Protein AF-A0A9E3DB53-F1 (afdb_monomer)

Foldseek 3Di:
DDWAQDPVRDTDDWDFPDKDQDPVDNWIKTWTWDQPPVPGIDIFIDTPVRHGDPDPVVRVVVVVVVVVVVVVPD

Nearest PDB structures (foldseek):
  7og2-assembly1_B  TM=7.125E-01  e=4.691E+00  Pseudoalteromonas luteoviolacea DSM 6061
  7k7h-assembly1_B  TM=3.419E-01  e=3.128E+00  Salmonella enterica subsp. enterica serovar Typhi str. CT18

Solvent-accessible surface area (backbone atoms only — not comparable to full-atom values): 4454 Å² total; per-residue (Å²): 116,47,72,39,72,46,100,84,73,48,70,45,76,26,35,72,78,46,72,51,68,49,92,93,41,103,50,43,36,32,36,29,38,31,81,38,90,92,81,43,78,44,78,50,39,20,36,84,86,59,46,69,57,88,50,64,68,60,39,48,51,54,51,52,53,50,51,55,58,62,60,71,79,114

Mean predicted aligned error: 6.24 Å

Sequence (74 aa):
MLYIATKEGETLPFDVVGILEEADSAASYAVLHRESGDAGDEFIVTNLNGELLENERLAREIVDEFLASAEEEQ

Radius of gyration: 12.56 Å; Cα contacts (8 Å, |Δi|>4): 113; chains: 1; bounding box: 32×23×37 Å

pLDDT: mean 81.69, std 9.03, range [43.88, 90.56]

Secondary structure (DSSP, 8-state):
-EEEEPTTSPEEEEEEEEEEE-SSSS-EEEEEEEEETTTEEEEEEEETTSPBPS-HHHHHHHHHHHHHHHHTT-

Structure (mmCIF, N/CA/C/O backbone):
data_AF-A0A9E3DB53-F1
#
_entry.id   AF-A0A9E3DB53-F1
#
loop_
_atom_site.group_PDB
_atom_site.id
_atom_site.type_symbol
_atom_site.label_atom_id
_atom_site.label_alt_id
_atom_site.label_comp_id
_atom_site.label_asym_id
_atom_site.label_entity_id
_atom_site.label_seq_id
_atom_site.pdbx_PDB_ins_code
_atom_site.Cartn_x
_atom_site.Cartn_y
_atom_site.Cartn_z
_atom_site.occupancy
_atom_site.B_iso_or_equiv
_atom_site.auth_seq_id
_atom_site.auth_comp_id
_atom_site.auth_asym_id
_atom_site.auth_atom_id
_atom_site.pdbx_PDB_model_num
ATOM 1 N N . MET A 1 1 ? 3.841 -9.790 -3.785 1.00 71.44 1 MET A N 1
ATOM 2 C CA . MET A 1 1 ? 3.823 -9.463 -5.220 1.00 71.44 1 MET A CA 1
ATOM 3 C C . MET A 1 1 ? 2.412 -9.422 -5.807 1.00 71.44 1 MET A C 1
ATOM 5 O O . MET A 1 1 ? 1.725 -10.439 -5.861 1.00 71.44 1 MET A O 1
ATOM 9 N N . LEU A 1 2 ? 2.001 -8.227 -6.225 1.00 83.94 2 LEU A N 1
ATOM 10 C CA . LEU A 1 2 ? 0.736 -7.857 -6.861 1.00 83.94 2 LEU A CA 1
ATOM 11 C C . LEU A 1 2 ? 1.061 -7.262 -8.244 1.00 83.94 2 LEU A C 1
ATOM 13 O O . LEU A 1 2 ? 2.088 -6.606 -8.397 1.00 83.94 2 LEU A O 1
ATOM 17 N N . TYR A 1 3 ? 0.226 -7.510 -9.254 1.00 85.62 3 TYR A N 1
ATOM 18 C CA . TYR A 1 3 ? 0.456 -7.007 -10.615 1.00 85.62 3 TYR A CA 1
ATOM 19 C C . TYR A 1 3 ? -0.533 -5.891 -10.925 1.00 85.62 3 TYR A C 1
ATOM 21 O O . TYR A 1 3 ? -1.739 -6.134 -10.950 1.00 85.62 3 TYR A O 1
ATOM 29 N N . ILE A 1 4 ? -0.022 -4.688 -11.177 1.00 85.50 4 ILE A N 1
ATOM 30 C CA . ILE A 1 4 ? -0.844 -3.50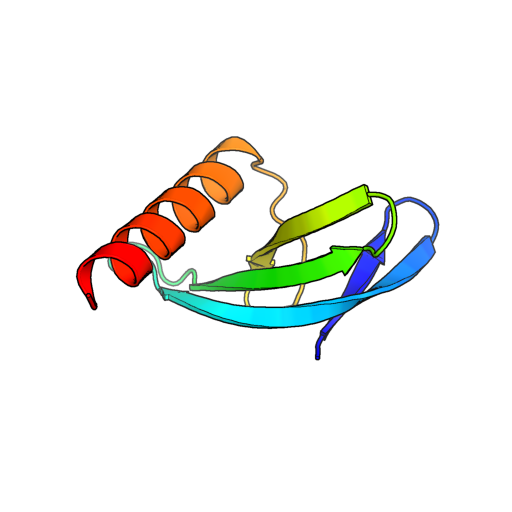9 -11.456 1.00 85.50 4 ILE A CA 1
ATOM 31 C C . ILE A 1 4 ? -0.819 -3.217 -12.949 1.00 85.50 4 ILE A C 1
ATOM 33 O O . ILE A 1 4 ? 0.250 -3.067 -13.540 1.00 85.50 4 ILE A O 1
ATOM 37 N N . ALA A 1 5 ? -2.005 -3.143 -13.553 1.00 82.56 5 ALA A N 1
ATOM 38 C CA . ALA A 1 5 ? -2.163 -2.741 -14.942 1.00 82.56 5 ALA A CA 1
ATOM 39 C C . ALA A 1 5 ? -2.048 -1.216 -15.059 1.00 82.56 5 ALA A C 1
ATOM 41 O O . ALA A 1 5 ? -2.831 -0.471 -14.465 1.00 82.56 5 ALA A O 1
ATOM 42 N N . THR A 1 6 ? -1.076 -0.746 -15.833 1.00 77.19 6 THR A N 1
ATOM 43 C CA . THR A 1 6 ? -0.935 0.671 -16.166 1.00 77.19 6 THR A CA 1
ATOM 44 C C . THR A 1 6 ? -1.927 1.067 -17.255 1.00 77.19 6 THR A C 1
ATOM 46 O O . THR A 1 6 ? -2.493 0.231 -17.965 1.00 77.19 6 THR A O 1
ATOM 49 N N . LYS A 1 7 ? -2.102 2.380 -17.448 1.00 72.75 7 LYS A N 1
ATOM 50 C CA . LYS A 1 7 ? -2.910 2.933 -18.550 1.00 72.75 7 LYS A CA 1
ATOM 51 C C . LYS A 1 7 ? -2.387 2.543 -19.940 1.00 72.75 7 LYS A C 1
ATOM 53 O O . LYS A 1 7 ? -3.119 2.671 -20.916 1.00 72.75 7 LYS A O 1
ATOM 58 N N . GLU A 1 8 ? -1.152 2.059 -20.022 1.00 75.56 8 GLU A N 1
ATOM 59 C CA . GLU A 1 8 ? -0.496 1.617 -21.256 1.00 75.56 8 GLU A CA 1
ATOM 60 C C . GLU A 1 8 ? -0.748 0.126 -21.551 1.00 75.56 8 GLU A C 1
ATOM 62 O O . GLU A 1 8 ? -0.358 -0.374 -22.603 1.00 75.56 8 GLU A O 1
ATOM 67 N N . GLY A 1 9 ? -1.468 -0.579 -20.666 1.00 76.56 9 GLY A N 1
ATOM 68 C CA . GLY A 1 9 ? -1.781 -2.004 -20.811 1.00 76.56 9 GLY A CA 1
ATOM 69 C C . GLY A 1 9 ? -0.654 -2.929 -20.351 1.00 76.56 9 GLY A C 1
ATOM 70 O O . GLY A 1 9 ? -0.748 -4.144 -20.520 1.00 76.56 9 GLY A O 1
ATOM 71 N N . GLU A 1 10 ? 0.396 -2.370 -19.756 1.00 81.94 10 GLU A N 1
ATOM 72 C CA . GLU A 1 10 ? 1.494 -3.126 -19.171 1.00 81.94 10 GLU A CA 1
ATOM 73 C C . GLU A 1 10 ? 1.162 -3.491 -17.725 1.00 81.94 10 GLU A C 1
ATOM 75 O O . GLU A 1 10 ? 0.644 -2.677 -16.964 1.00 81.94 10 GLU A O 1
ATOM 80 N N . THR A 1 11 ? 1.462 -4.726 -17.329 1.00 85.31 11 THR A N 1
ATOM 81 C CA . THR A 1 11 ? 1.340 -5.159 -15.934 1.00 85.31 11 THR A CA 1
ATOM 82 C C . THR A 1 11 ? 2.697 -5.109 -15.267 1.00 85.31 11 THR A C 1
ATOM 84 O O . THR A 1 11 ? 3.606 -5.850 -15.647 1.00 85.31 11 THR A O 1
ATOM 87 N N . LEU A 1 12 ? 2.817 -4.268 -14.251 1.00 86.06 12 LEU A N 1
ATOM 88 C CA . LEU A 1 12 ? 4.050 -4.095 -13.501 1.00 86.06 12 LEU A CA 1
ATOM 89 C C . LEU A 1 12 ? 3.953 -4.846 -12.167 1.00 86.06 12 LEU A C 1
ATOM 91 O O . LEU A 1 12 ? 2.916 -4.760 -11.502 1.00 86.06 12 LEU A O 1
ATOM 95 N N . PRO A 1 13 ? 4.994 -5.600 -11.776 1.00 88.31 13 PRO A N 1
ATOM 96 C CA . PRO A 1 13 ? 5.037 -6.246 -10.475 1.00 88.31 13 PRO A CA 1
ATOM 97 C C . PRO A 1 13 ? 5.362 -5.218 -9.387 1.00 88.31 13 PRO A C 1
ATOM 99 O O . PRO A 1 13 ? 6.311 -4.445 -9.515 1.00 88.31 13 PRO A O 1
ATOM 102 N N . PHE A 1 14 ? 4.587 -5.250 -8.311 1.00 90.06 14 PHE A N 1
ATOM 103 C CA . PHE A 1 14 ? 4.802 -4.473 -7.097 1.00 90.06 14 PHE A CA 1
ATOM 104 C C . PHE A 1 14 ? 4.752 -5.388 -5.877 1.00 90.06 14 PHE A C 1
ATOM 106 O O . PHE A 1 14 ? 4.024 -6.386 -5.861 1.00 90.06 14 PHE A O 1
ATOM 113 N N . ASP A 1 15 ? 5.472 -5.033 -4.826 1.00 90.06 15 ASP A N 1
ATOM 114 C CA . ASP A 1 15 ? 5.397 -5.707 -3.541 1.00 90.06 15 ASP A CA 1
ATOM 115 C C . ASP A 1 15 ? 4.576 -4.909 -2.538 1.00 90.06 15 ASP A C 1
ATOM 117 O O . ASP A 1 15 ? 4.679 -3.694 -2.433 1.00 90.06 15 ASP A O 1
ATOM 121 N N . VAL A 1 16 ? 3.700 -5.617 -1.825 1.00 90.25 16 VAL A N 1
ATOM 122 C CA . VAL A 1 16 ? 2.862 -5.019 -0.784 1.00 90.25 16 VAL A CA 1
ATOM 123 C C . VAL A 1 16 ? 3.742 -4.841 0.438 1.00 90.25 16 VAL A C 1
ATOM 125 O O . VAL A 1 16 ? 4.176 -5.830 1.028 1.00 90.25 16 VAL A O 1
ATOM 128 N N . VAL A 1 17 ? 4.002 -3.589 0.794 1.00 89.19 17 VAL A N 1
ATOM 129 C CA . VAL A 1 17 ? 4.816 -3.231 1.963 1.00 89.19 17 VAL A CA 1
ATOM 130 C C . VAL A 1 17 ? 3.957 -2.903 3.176 1.00 89.19 17 VAL A C 1
ATOM 132 O O . VAL A 1 17 ? 4.417 -3.050 4.303 1.00 89.19 17 VAL A O 1
ATOM 135 N N . GLY A 1 18 ? 2.693 -2.536 2.962 1.00 86.94 18 GLY A N 1
ATOM 136 C CA . GLY A 1 18 ? 1.764 -2.231 4.041 1.00 86.94 18 GLY A CA 1
ATOM 137 C C . GLY A 1 18 ? 0.317 -2.213 3.578 1.00 86.94 18 GLY A C 1
ATOM 138 O O . GLY A 1 18 ? 0.028 -2.110 2.386 1.00 86.94 18 GLY A O 1
ATOM 139 N N . ILE A 1 19 ? -0.599 -2.319 4.535 1.00 87.94 19 ILE A N 1
ATOM 140 C CA . ILE A 1 19 ? -2.029 -2.100 4.324 1.00 87.94 19 ILE A CA 1
ATOM 141 C C . ILE A 1 19 ? -2.492 -1.143 5.416 1.00 87.94 19 ILE A C 1
ATOM 143 O O . ILE A 1 19 ? -2.276 -1.414 6.595 1.00 87.94 19 ILE A O 1
ATOM 147 N N . LEU A 1 20 ? -3.110 -0.037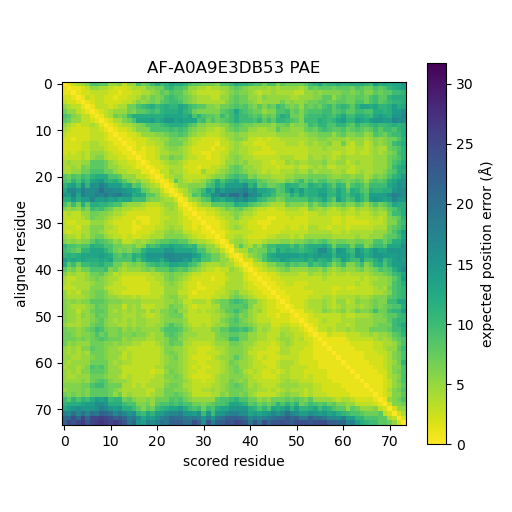 5.014 1.00 84.94 20 LEU A N 1
ATOM 148 C CA . LEU A 1 20 ? -3.798 0.884 5.902 1.00 84.94 20 LEU A CA 1
ATOM 149 C C . LEU A 1 20 ? -5.298 0.626 5.849 1.00 84.94 20 LEU A C 1
ATOM 151 O O . LEU A 1 20 ? -5.893 0.505 4.778 1.00 84.94 20 LEU A O 1
ATOM 155 N N . GLU A 1 21 ? -5.914 0.567 7.018 1.00 82.00 21 GLU A N 1
ATOM 156 C CA . GLU A 1 21 ? -7.359 0.468 7.173 1.00 82.00 21 GLU A CA 1
ATOM 157 C C . GLU A 1 21 ? -7.872 1.825 7.660 1.00 82.00 21 GLU A C 1
ATOM 159 O O . GLU A 1 21 ? -7.422 2.316 8.696 1.00 82.00 21 GLU A O 1
ATOM 164 N N . GLU A 1 22 ? -8.799 2.453 6.929 1.00 77.19 22 GLU A N 1
ATOM 165 C CA . GLU A 1 22 ? -9.479 3.634 7.464 1.00 77.19 22 GLU A CA 1
ATOM 166 C C . GLU A 1 22 ? -10.378 3.192 8.626 1.00 77.19 22 GLU A C 1
ATOM 168 O O . GLU A 1 22 ? -11.231 2.322 8.484 1.00 77.19 22 GLU A O 1
ATOM 173 N N . ALA A 1 23 ? -10.217 3.797 9.802 1.00 68.88 23 ALA A N 1
ATOM 174 C CA . ALA A 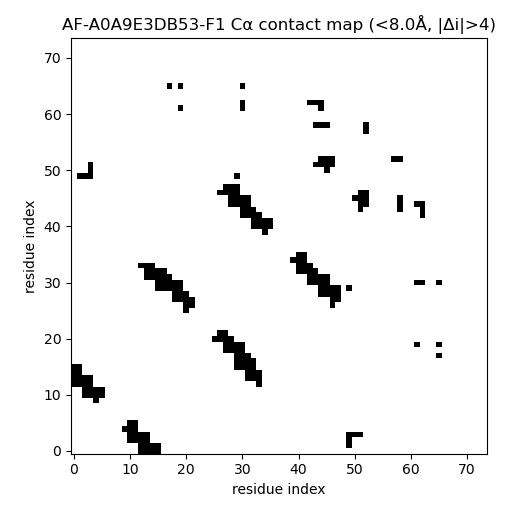1 23 ? -11.085 3.488 10.940 1.00 68.88 23 ALA A CA 1
ATOM 175 C C . ALA A 1 23 ? -12.520 4.022 10.743 1.00 68.88 23 ALA A C 1
ATOM 177 O O . ALA A 1 23 ? -13.480 3.437 11.248 1.00 68.88 23 ALA A O 1
ATOM 178 N N . ASP A 1 24 ? -12.664 5.124 9.999 1.00 65.56 24 ASP A N 1
ATOM 179 C CA . ASP A 1 24 ? -13.936 5.820 9.751 1.00 65.56 24 ASP A CA 1
ATOM 180 C C . ASP A 1 24 ? -14.651 5.363 8.469 1.00 65.56 24 ASP A C 1
ATOM 182 O O . ASP A 1 24 ? -15.836 5.645 8.270 1.00 65.56 24 ASP A O 1
ATOM 186 N N . SER A 1 25 ? -13.962 4.621 7.605 1.00 63.31 25 SER A N 1
ATOM 187 C CA . SER A 1 25 ? -14.481 4.156 6.324 1.00 63.31 25 SER A CA 1
ATOM 188 C C . SER A 1 25 ? -14.183 2.672 6.186 1.00 63.31 25 SER A C 1
ATOM 190 O O . SER A 1 25 ? -13.087 2.237 6.493 1.00 63.31 25 SER A O 1
ATOM 192 N N . ALA A 1 26 ? -15.106 1.861 5.667 1.00 71.12 26 ALA A N 1
ATOM 193 C CA . ALA A 1 26 ? -14.833 0.440 5.388 1.00 71.12 26 ALA A CA 1
ATOM 194 C C . ALA A 1 26 ? -13.859 0.235 4.199 1.00 71.12 26 ALA A C 1
ATOM 196 O O . ALA A 1 26 ? -13.914 -0.783 3.506 1.00 71.12 26 ALA A O 1
ATOM 197 N N . ALA A 1 27 ? -13.027 1.237 3.918 1.00 79.62 27 ALA A N 1
ATOM 198 C CA . ALA A 1 27 ? -12.026 1.252 2.880 1.00 79.62 27 ALA A CA 1
ATOM 199 C C . ALA A 1 27 ? -10.678 0.852 3.481 1.00 79.62 27 ALA A C 1
ATOM 201 O O . ALA A 1 27 ? -10.243 1.384 4.50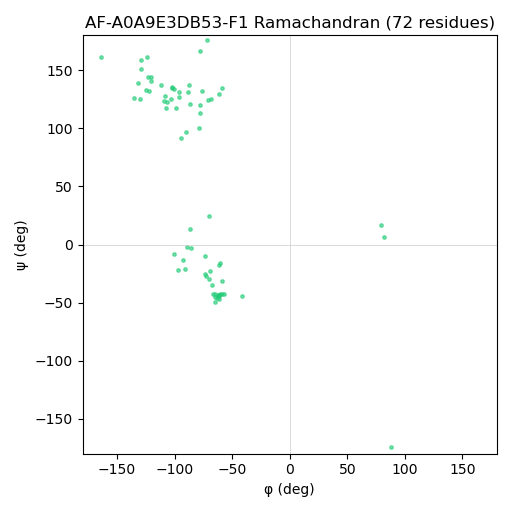1 1.00 79.62 27 ALA A O 1
ATOM 202 N N . SER A 1 28 ? -10.004 -0.077 2.814 1.00 87.31 28 SER A N 1
ATOM 203 C CA . SER A 1 28 ? -8.620 -0.409 3.121 1.00 87.31 28 SER A CA 1
ATOM 204 C C . SER A 1 28 ? -7.776 -0.224 1.870 1.00 87.31 28 SER A C 1
ATOM 206 O O . SER A 1 28 ? -8.209 -0.509 0.744 1.00 87.31 28 SER A O 1
ATOM 208 N N . TYR A 1 29 ? -6.558 0.245 2.088 1.00 89.06 29 TYR A N 1
ATOM 209 C CA . TYR A 1 29 ? -5.621 0.621 1.050 1.00 89.06 29 TYR A CA 1
ATOM 210 C C . TYR A 1 29 ? -4.320 -0.138 1.235 1.00 89.06 29 TYR A C 1
ATOM 212 O O . TYR A 1 29 ? -3.777 -0.205 2.330 1.00 89.06 29 TYR A O 1
ATOM 220 N N . ALA A 1 30 ? -3.810 -0.710 0.156 1.00 90.31 30 ALA A N 1
ATOM 221 C CA . ALA A 1 30 ? -2.519 -1.366 0.128 1.00 90.31 30 ALA A CA 1
ATOM 222 C C . ALA A 1 30 ? -1.466 -0.390 -0.397 1.00 90.31 30 ALA A C 1
ATOM 224 O O . ALA A 1 30 ? -1.621 0.180 -1.481 1.00 90.31 30 ALA A O 1
ATOM 225 N N . VAL A 1 31 ? -0.387 -0.229 0.363 1.00 90.12 31 VAL A N 1
ATOM 226 C CA . VAL A 1 31 ? 0.821 0.466 -0.069 1.00 90.12 31 VAL A CA 1
ATOM 227 C C . VAL A 1 31 ? 1.707 -0.545 -0.780 1.00 90.12 31 VAL A C 1
ATOM 229 O O . VAL A 1 31 ? 2.097 -1.581 -0.231 1.00 90.12 31 VAL A O 1
ATOM 232 N N . LEU A 1 32 ? 1.992 -0.238 -2.034 1.00 90.56 32 LEU A N 1
ATOM 233 C CA . LEU A 1 32 ? 2.779 -1.043 -2.943 1.00 90.56 32 LEU A CA 1
ATOM 234 C C . LEU A 1 32 ? 4.085 -0.317 -3.237 1.00 90.56 32 LEU A C 1
ATOM 236 O O . LEU A 1 32 ? 4.098 0.882 -3.504 1.00 90.56 32 LEU A O 1
ATOM 240 N N . HIS A 1 33 ? 5.171 -1.069 -3.235 1.00 89.12 33 HIS A N 1
ATOM 241 C CA . HIS A 1 33 ? 6.512 -0.608 -3.540 1.00 89.12 33 HIS A CA 1
ATOM 242 C C . HIS A 1 33 ? 7.063 -1.386 -4.729 1.00 89.12 33 HIS A C 1
ATOM 244 O O . HIS A 1 33 ? 6.839 -2.590 -4.872 1.00 89.12 33 HIS A O 1
ATOM 250 N N . ARG A 1 34 ? 7.775 -0.688 -5.603 1.00 87.75 34 ARG A N 1
ATOM 251 C CA . ARG A 1 34 ? 8.559 -1.282 -6.675 1.00 87.75 34 ARG A CA 1
ATOM 252 C C . ARG A 1 34 ? 9.912 -0.606 -6.721 1.00 87.75 34 ARG A C 1
ATOM 254 O O . ARG A 1 34 ? 9.999 0.603 -6.903 1.00 87.75 34 ARG A O 1
ATOM 261 N N . GLU A 1 35 ? 10.958 -1.411 -6.657 1.00 81.56 35 GLU A N 1
ATOM 262 C CA . GLU A 1 35 ? 12.307 -0.964 -6.975 1.00 81.56 35 GLU A CA 1
ATOM 263 C C . GLU A 1 35 ? 12.457 -0.919 -8.506 1.00 81.56 35 GLU A C 1
ATOM 265 O O . GLU A 1 35 ? 12.622 -1.947 -9.170 1.00 81.56 35 GLU A O 1
ATOM 270 N N . SER A 1 36 ? 12.347 0.270 -9.102 1.00 74.12 36 SER A N 1
ATOM 271 C CA . SER A 1 36 ? 12.694 0.469 -10.510 1.00 74.12 36 SER A CA 1
ATOM 272 C C . SER A 1 36 ? 14.166 0.844 -10.576 1.00 74.12 36 SER A C 1
ATOM 274 O O . SER A 1 36 ? 14.511 2.004 -10.394 1.00 74.12 36 SER A O 1
ATOM 276 N N . GLY A 1 37 ? 15.042 -0.128 -10.841 1.00 72.00 37 GLY A N 1
ATOM 277 C CA . GLY A 1 37 ? 16.499 0.032 -10.708 1.00 72.00 37 GLY A CA 1
ATOM 278 C C . GLY A 1 37 ? 17.098 1.365 -11.201 1.00 72.00 37 GLY A C 1
ATOM 279 O O . GLY A 1 37 ? 17.907 1.950 -10.491 1.00 72.00 37 GLY A O 1
ATOM 280 N N . ASP A 1 38 ? 16.688 1.875 -12.370 1.00 73.62 38 ASP A N 1
ATOM 281 C CA . ASP A 1 38 ? 17.187 3.153 -12.928 1.00 73.62 38 ASP A CA 1
ATOM 282 C C . ASP A 1 38 ? 16.357 4.392 -12.522 1.00 73.62 38 ASP A C 1
ATOM 284 O O . ASP A 1 38 ? 16.850 5.517 -12.585 1.00 73.62 38 ASP A O 1
ATOM 288 N N . ALA A 1 39 ? 15.095 4.211 -12.118 1.00 70.50 39 ALA A N 1
ATOM 289 C CA . ALA A 1 39 ? 14.165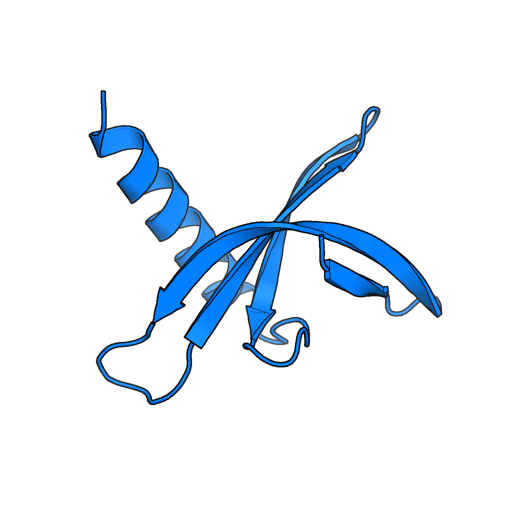 5.301 -11.794 1.00 70.50 39 ALA A CA 1
ATOM 290 C C . ALA A 1 39 ? 14.009 5.552 -10.280 1.00 70.50 39 ALA A C 1
ATOM 292 O O . ALA A 1 39 ? 13.419 6.559 -9.888 1.00 70.50 39 ALA A O 1
ATOM 293 N N . GLY A 1 40 ? 14.573 4.675 -9.447 1.00 77.88 40 GLY A N 1
ATOM 294 C CA . GLY A 1 40 ? 14.441 4.691 -7.994 1.00 77.88 40 GLY A CA 1
ATOM 295 C C . GLY A 1 40 ? 13.221 3.921 -7.490 1.00 77.88 40 GLY A C 1
ATOM 296 O O . GLY A 1 40 ? 12.512 3.249 -8.242 1.00 77.88 40 GLY A O 1
ATOM 297 N N . ASP A 1 41 ? 13.001 4.004 -6.182 1.00 82.50 41 ASP A N 1
ATOM 298 C CA . ASP A 1 41 ? 11.863 3.392 -5.507 1.00 82.50 41 ASP A CA 1
ATOM 299 C C . ASP A 1 41 ? 10.554 4.110 -5.854 1.00 82.50 41 ASP A C 1
ATOM 301 O O . ASP A 1 41 ? 10.399 5.317 -5.650 1.00 82.50 41 ASP A O 1
ATOM 305 N N . GLU A 1 42 ? 9.585 3.349 -6.353 1.00 85.94 42 GLU A N 1
ATOM 306 C CA . GLU A 1 42 ? 8.248 3.830 -6.669 1.00 85.94 42 GLU A CA 1
ATOM 307 C C . GLU A 1 42 ? 7.235 3.273 -5.677 1.00 85.94 42 GLU A C 1
ATOM 309 O O . GLU A 1 42 ? 7.067 2.060 -5.543 1.00 85.94 42 GLU A O 1
ATOM 314 N N . PHE A 1 43 ? 6.522 4.184 -5.021 1.00 87.75 43 PHE A N 1
ATOM 315 C CA . PHE A 1 43 ? 5.438 3.860 -4.106 1.00 87.75 43 PHE A CA 1
ATOM 316 C C . PHE A 1 43 ? 4.105 4.245 -4.735 1.00 87.75 43 PHE A C 1
ATOM 318 O O . PHE A 1 43 ? 3.918 5.384 -5.173 1.00 87.75 43 PHE A O 1
ATOM 325 N N . ILE A 1 44 ? 3.174 3.298 -4.768 1.00 88.44 44 ILE A N 1
ATOM 326 C CA . ILE A 1 44 ? 1.802 3.509 -5.229 1.00 88.44 44 ILE A CA 1
ATOM 327 C C . ILE A 1 44 ? 0.827 2.974 -4.183 1.00 88.44 44 ILE A C 1
ATOM 329 O O . ILE A 1 44 ? 1.172 2.115 -3.374 1.00 88.44 44 ILE A O 1
ATOM 333 N N . VAL A 1 45 ? -0.409 3.463 -4.220 1.00 89.75 45 VAL A N 1
ATOM 334 C CA . VAL A 1 45 ? -1.467 3.003 -3.319 1.00 89.75 45 VAL A CA 1
ATOM 335 C C . VAL A 1 45 ? -2.633 2.475 -4.134 1.00 89.75 45 VAL A C 1
ATOM 337 O O . VAL A 1 45 ? -3.096 3.118 -5.083 1.00 89.75 45 VAL A O 1
ATOM 340 N N . THR A 1 46 ? -3.109 1.295 -3.758 1.00 89.94 46 THR A N 1
ATOM 341 C CA . THR A 1 46 ? -4.267 0.647 -4.373 1.00 89.94 46 THR A CA 1
ATOM 342 C C . THR A 1 46 ? -5.319 0.320 -3.328 1.00 89.94 46 THR A C 1
ATOM 344 O O . THR A 1 46 ? -5.025 0.238 -2.140 1.00 89.94 46 THR A O 1
ATOM 347 N N . ASN A 1 47 ? -6.554 0.080 -3.754 1.00 88.81 47 ASN A N 1
ATOM 348 C CA . ASN A 1 47 ? -7.550 -0.550 -2.890 1.00 88.81 47 ASN A CA 1
ATOM 349 C C . ASN A 1 47 ? -7.236 -2.051 -2.681 1.00 88.81 47 ASN A C 1
ATOM 351 O O . ASN A 1 47 ? -6.324 -2.607 -3.302 1.00 88.81 47 ASN A O 1
ATOM 355 N N . LEU A 1 48 ? -8.023 -2.733 -1.842 1.00 83.56 48 LEU A N 1
ATOM 356 C CA . LEU A 1 48 ? -7.908 -4.189 -1.631 1.00 83.56 48 LEU A CA 1
ATOM 357 C C . LEU A 1 48 ? -8.150 -5.038 -2.891 1.00 83.56 48 LEU A C 1
ATOM 359 O O . LEU A 1 48 ? -7.761 -6.204 -2.924 1.00 83.56 48 LEU A O 1
ATOM 363 N N . ASN A 1 49 ? -8.773 -4.473 -3.925 1.00 82.88 49 ASN A N 1
ATOM 364 C CA . ASN A 1 49 ? -8.984 -5.147 -5.205 1.00 82.88 49 ASN A CA 1
ATOM 365 C C . ASN A 1 49 ? -7.781 -4.991 -6.157 1.00 82.88 49 ASN A C 1
ATOM 367 O O . ASN A 1 49 ? -7.797 -5.565 -7.244 1.00 82.88 49 ASN A O 1
ATOM 371 N N . GLY A 1 50 ? -6.741 -4.240 -5.765 1.00 80.50 50 GLY A N 1
ATOM 372 C CA . GLY A 1 50 ? -5.578 -3.943 -6.606 1.00 80.50 50 GLY A CA 1
ATOM 373 C C . GLY A 1 50 ? -5.824 -2.833 -7.631 1.00 80.50 50 GLY A C 1
ATOM 374 O O . GLY A 1 50 ? -5.073 -2.707 -8.595 1.00 80.50 50 GLY A O 1
ATOM 375 N N . GLU A 1 51 ? -6.869 -2.029 -7.452 1.00 84.56 51 GLU A N 1
ATOM 376 C CA . GLU A 1 51 ? -7.151 -0.878 -8.305 1.00 84.56 51 GLU A CA 1
ATOM 377 C C . GLU A 1 51 ? -6.424 0.353 -7.768 1.00 84.56 51 GLU A C 1
ATOM 379 O O . GLU A 1 51 ? -6.490 0.660 -6.575 1.00 84.56 51 GLU A O 1
ATOM 384 N N . LEU A 1 52 ? -5.731 1.061 -8.660 1.00 84.38 52 LEU A N 1
ATOM 385 C CA . LEU A 1 52 ? -5.063 2.321 -8.344 1.00 84.38 52 LEU A CA 1
ATOM 386 C C . LEU A 1 52 ? -6.076 3.338 -7.825 1.00 84.38 52 LEU A C 1
ATOM 388 O O . LEU A 1 52 ? -7.135 3.526 -8.427 1.00 84.38 52 LEU A O 1
ATOM 392 N N . LEU A 1 53 ? -5.727 4.034 -6.742 1.00 84.69 53 LEU A N 1
ATOM 393 C CA . LEU A 1 53 ? -6.523 5.179 -6.326 1.00 84.69 53 LEU A CA 1
ATOM 394 C C . LEU A 1 53 ? -6.519 6.249 -7.419 1.00 84.69 53 LEU A C 1
ATOM 396 O O . LEU A 1 53 ? -5.470 6.715 -7.857 1.00 84.69 53 LEU A O 1
ATOM 400 N N . GLU A 1 54 ? -7.711 6.711 -7.787 1.00 82.25 54 GLU A N 1
ATOM 401 C CA . GLU A 1 54 ? -7.868 7.885 -8.650 1.00 82.25 54 GLU A CA 1
ATOM 402 C C . GLU A 1 54 ? -7.456 9.180 -7.933 1.00 82.25 54 GLU A C 1
ATOM 404 O O . GLU A 1 54 ? -7.135 10.183 -8.569 1.00 82.25 54 GLU A O 1
ATOM 409 N N . ASN A 1 55 ? -7.472 9.168 -6.597 1.00 85.19 55 ASN A N 1
ATOM 410 C CA . ASN A 1 55 ? -7.167 10.326 -5.776 1.00 85.19 55 ASN A CA 1
ATOM 411 C C . ASN A 1 55 ? -5.689 10.333 -5.359 1.00 85.19 55 ASN A C 1
ATOM 413 O O . ASN A 1 55 ? -5.311 9.783 -4.325 1.00 85.19 55 ASN A O 1
ATOM 417 N N . GLU A 1 56 ? -4.861 10.997 -6.165 1.00 85.19 56 GLU A N 1
ATOM 418 C CA . GLU A 1 56 ? -3.414 11.118 -5.939 1.00 85.19 56 GLU A CA 1
ATOM 419 C C . GLU A 1 56 ? -3.062 11.786 -4.601 1.00 85.19 56 GLU A C 1
ATOM 421 O O . GLU A 1 56 ? -2.041 11.452 -4.002 1.00 85.19 56 GLU A O 1
ATOM 426 N N . ARG A 1 57 ? -3.899 12.715 -4.106 1.00 89.00 57 ARG A N 1
ATOM 427 C CA . ARG A 1 57 ? -3.674 13.343 -2.792 1.00 89.00 57 ARG A CA 1
ATOM 428 C C . ARG A 1 57 ? -3.794 12.324 -1.672 1.00 89.00 57 ARG A C 1
ATOM 430 O O . ARG A 1 57 ? -2.881 12.226 -0.867 1.00 89.00 57 ARG A O 1
ATOM 437 N N . LEU A 1 58 ? -4.877 11.551 -1.677 1.00 86.69 58 LEU A N 1
ATOM 438 C CA . LEU A 1 58 ? -5.107 10.517 -0.674 1.00 86.69 58 LEU A CA 1
ATOM 439 C C . LEU A 1 58 ? -4.006 9.452 -0.725 1.00 86.69 58 LEU A C 1
ATOM 441 O O . LEU A 1 58 ? -3.456 9.088 0.305 1.00 86.69 58 LEU A O 1
ATOM 445 N N . ALA A 1 59 ? -3.621 9.011 -1.927 1.00 87.50 59 ALA A N 1
ATOM 446 C CA . ALA A 1 59 ? -2.510 8.078 -2.093 1.00 87.50 59 ALA A CA 1
ATOM 447 C C . ALA A 1 59 ? -1.203 8.625 -1.493 1.00 87.50 59 ALA A C 1
ATOM 449 O O . ALA A 1 59 ? -0.486 7.895 -0.815 1.00 87.50 59 ALA A O 1
ATOM 450 N N . ARG A 1 60 ? -0.901 9.914 -1.703 1.00 88.31 60 ARG A N 1
ATOM 451 C CA . ARG A 1 60 ? 0.281 10.545 -1.106 1.00 88.31 60 ARG A CA 1
ATOM 452 C C . ARG A 1 60 ? 0.188 10.600 0.418 1.00 88.31 60 ARG A C 1
ATOM 454 O O . ARG A 1 60 ? 1.182 10.277 1.052 1.00 88.31 60 ARG A O 1
ATOM 461 N N . GLU A 1 61 ? -0.956 10.986 0.979 1.00 89.31 61 GLU A N 1
ATOM 462 C CA . GLU A 1 61 ? -1.152 11.045 2.437 1.00 89.31 61 GLU A CA 1
ATOM 463 C C . GLU A 1 61 ? -0.976 9.670 3.089 1.00 89.31 61 GLU A C 1
ATOM 465 O O . GLU A 1 61 ? -0.272 9.559 4.084 1.00 89.31 61 GLU A O 1
ATOM 470 N N . ILE A 1 62 ? -1.516 8.612 2.478 1.00 88.19 62 ILE A N 1
ATOM 471 C CA . ILE A 1 62 ? -1.367 7.232 2.964 1.00 88.19 62 ILE A CA 1
ATOM 472 C C . ILE A 1 62 ? 0.10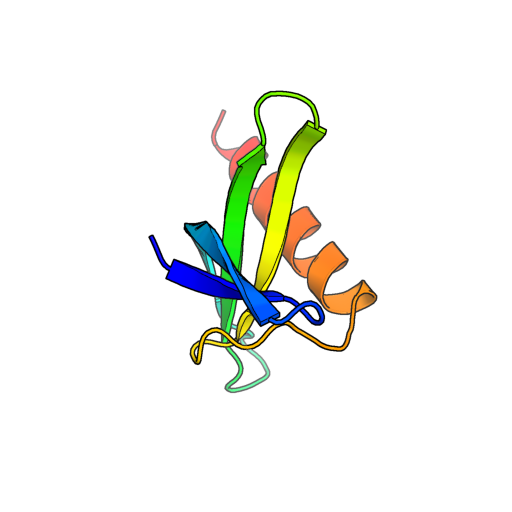3 6.788 2.952 1.00 88.19 62 ILE A C 1
ATOM 474 O O . ILE A 1 62 ? 0.565 6.162 3.901 1.00 88.19 62 ILE A O 1
ATOM 478 N N . VAL A 1 63 ? 0.848 7.091 1.881 1.00 87.88 63 VAL A N 1
ATOM 479 C CA . VAL A 1 63 ? 2.284 6.761 1.805 1.00 87.88 63 VAL A CA 1
A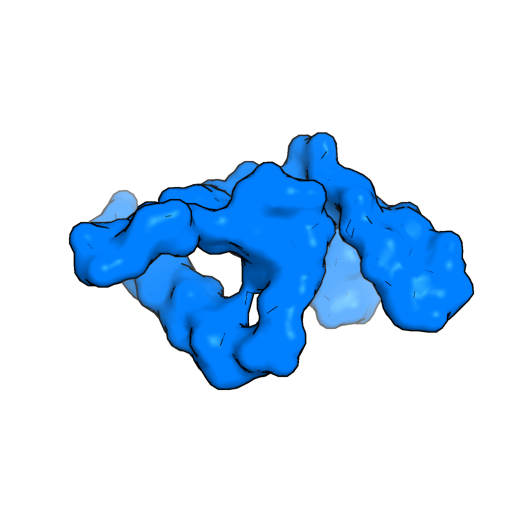TOM 480 C C . VAL A 1 63 ? 3.078 7.538 2.849 1.00 87.88 63 VAL A C 1
ATOM 482 O O . VAL A 1 63 ? 3.958 6.964 3.479 1.00 87.88 63 VAL A O 1
ATOM 485 N N . ASP A 1 64 ? 2.779 8.824 3.024 1.00 88.31 64 ASP A N 1
ATOM 486 C CA . ASP A 1 64 ? 3.454 9.682 4.000 1.00 88.31 64 ASP A CA 1
ATOM 487 C C . ASP A 1 64 ? 3.215 9.177 5.431 1.00 88.31 64 ASP A C 1
ATOM 489 O O . ASP A 1 64 ? 4.169 8.981 6.177 1.00 88.31 64 ASP A O 1
ATOM 493 N N . GLU A 1 65 ? 1.965 8.843 5.770 1.00 87.00 65 GLU A N 1
ATOM 494 C CA . GLU A 1 65 ? 1.600 8.249 7.061 1.00 87.00 65 GLU A CA 1
ATOM 495 C C . GLU A 1 65 ? 2.282 6.890 7.279 1.00 87.00 65 GLU A C 1
ATOM 497 O O . GLU A 1 65 ? 2.831 6.634 8.350 1.00 87.00 65 GLU A O 1
ATOM 502 N N . PHE A 1 66 ? 2.314 6.035 6.252 1.00 85.62 66 PHE A N 1
ATOM 503 C CA . PHE A 1 66 ? 2.997 4.743 6.316 1.00 85.62 66 PHE A CA 1
ATOM 504 C C . PHE A 1 66 ? 4.502 4.893 6.575 1.00 85.62 66 PHE A C 1
ATOM 506 O O . PHE A 1 66 ? 5.054 4.200 7.430 1.00 85.62 66 PHE A O 1
ATOM 513 N N . LEU A 1 67 ? 5.170 5.796 5.851 1.00 83.75 67 LEU A N 1
ATOM 514 C CA . LEU A 1 67 ? 6.602 6.050 6.013 1.00 83.75 67 LEU A CA 1
ATOM 515 C C . LEU A 1 67 ? 6.912 6.665 7.380 1.00 83.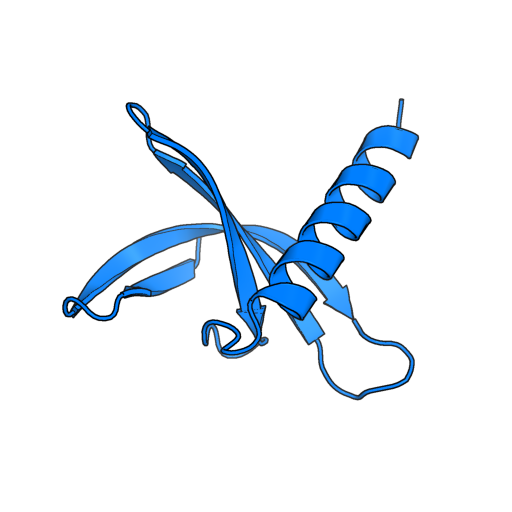75 67 LEU A C 1
ATOM 517 O O . LEU A 1 67 ? 7.835 6.202 8.046 1.00 83.75 67 LEU A O 1
ATOM 521 N N . ALA A 1 68 ? 6.103 7.627 7.832 1.00 85.69 68 ALA A N 1
ATOM 522 C CA . ALA A 1 68 ? 6.231 8.215 9.162 1.00 85.69 68 ALA A CA 1
ATOM 523 C C . ALA A 1 68 ? 6.100 7.150 10.262 1.00 85.69 68 ALA A C 1
ATOM 525 O O . ALA A 1 68 ? 6.902 7.119 11.193 1.00 85.69 68 ALA A O 1
ATOM 526 N N . SER A 1 69 ? 5.147 6.225 10.114 1.00 77.06 69 SER A N 1
ATOM 527 C CA . SER A 1 69 ? 4.959 5.128 11.063 1.00 77.06 69 SER A CA 1
ATOM 528 C C . SER A 1 69 ? 6.133 4.136 11.050 1.00 77.06 69 SER A C 1
ATOM 530 O O . SER A 1 69 ? 6.521 3.636 12.103 1.00 77.06 69 SER A O 1
ATOM 532 N N . ALA A 1 70 ? 6.752 3.897 9.888 1.00 75.38 70 ALA A N 1
ATOM 533 C CA . ALA A 1 70 ? 7.947 3.060 9.763 1.00 75.38 70 ALA A CA 1
ATOM 534 C C . ALA A 1 70 ? 9.227 3.723 10.322 1.00 75.38 70 ALA A C 1
ATOM 536 O O . ALA A 1 70 ? 10.146 3.021 10.746 1.00 75.38 70 ALA A O 1
ATOM 537 N N . GLU A 1 71 ? 9.308 5.058 10.337 1.00 67.38 71 GLU A N 1
ATOM 538 C CA . GLU A 1 71 ? 10.428 5.803 10.934 1.00 67.38 71 GLU A CA 1
ATOM 539 C C . GLU A 1 71 ? 10.410 5.788 12.474 1.00 67.38 71 GLU A C 1
ATOM 541 O O . GLU A 1 71 ? 11.471 5.882 13.089 1.00 67.38 71 GLU A O 1
ATOM 546 N N . GLU A 1 72 ? 9.245 5.617 13.111 1.00 59.88 72 GLU A N 1
ATOM 547 C CA . GLU A 1 72 ? 9.115 5.561 14.579 1.00 59.88 72 GLU A CA 1
ATOM 548 C C . GLU A 1 72 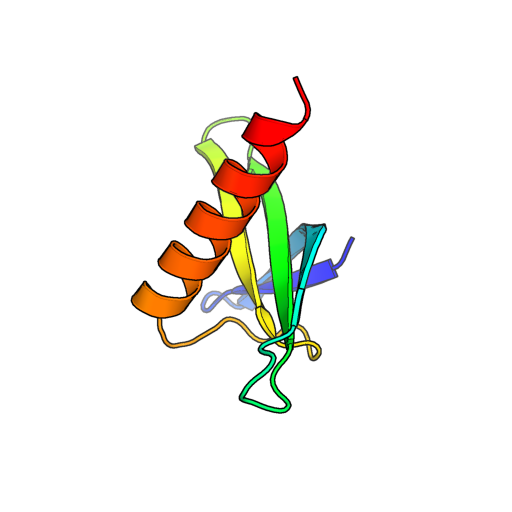? 9.630 4.249 15.212 1.00 59.88 72 GLU A C 1
ATOM 550 O O . GLU A 1 72 ? 9.781 4.173 16.432 1.00 59.88 72 GLU A O 1
ATOM 555 N N . GLU A 1 73 ? 9.956 3.226 14.415 1.00 54.50 73 GLU A N 1
ATOM 556 C CA . GLU A 1 73 ? 10.466 1.928 14.892 1.00 54.50 73 GLU A CA 1
ATOM 557 C C . GLU A 1 73 ? 12.004 1.860 15.097 1.00 54.50 73 GLU A C 1
ATOM 559 O O . GLU A 1 73 ? 12.545 0.766 15.290 1.00 54.50 73 GLU A O 1
ATOM 564 N N . GLN A 1 74 ? 12.721 2.999 15.111 1.00 43.88 74 GLN A N 1
ATOM 565 C CA . GLN A 1 74 ? 14.183 3.075 15.349 1.00 43.88 74 GLN A CA 1
ATOM 566 C C . GLN A 1 74 ? 14.609 3.739 16.667 1.00 43.88 74 GLN A C 1
ATOM 568 O O . GLN A 1 74 ? 14.142 4.855 16.982 1.00 43.88 74 GLN A O 1
#